Protein AF-A0A6B3DTE7-F1 (afdb_monomer)

Solvent-accessible surface area (backbone atoms only — not comparable to full-atom values): 5445 Å² total; per-residue (Å²): 133,76,54,65,75,51,66,94,52,37,52,78,46,76,66,42,66,59,96,55,49,44,90,69,32,19,38,30,40,36,28,44,82,83,69,49,36,31,44,34,39,18,50,38,81,56,91,46,63,89,28,46,38,25,3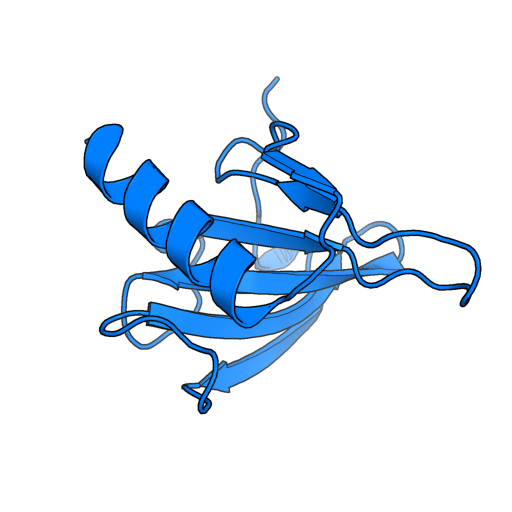5,31,40,54,55,94,45,93,90,50,75,26,39,30,26,38,51,61,57,44,82,70,47,76,51,90,48,68,41,67,48,46,40,54,40,55,54,50,59,69,73,76,112

Sequence (97 aa):
MTAKFLSAHCTINWHGVDDDTPPGHSVAIGTDAFGTVYLWLFKGTQPTDDAFIGSISVPARASELPAAYGPGGGFAGTVTDYATTLARLADRATTEE

Radius of gyration: 12.23 Å; Cα contacts (8 Å, |Δi|>4): 191; chains: 1; bounding box: 31×28×31 Å

Mean predicted aligned error: 5.02 Å

Foldseek 3Di:
DFDADDVVQWDWDWPFDDPLAPPQKGWTWTAGNVGWIKIWIFGHGDDDRVRTQWIWTDDPDPVDFIWIAGRRRHTPGTDPDRSVRNVVSVVVVVVVD

pLDDT: mean 85.88, std 10.91, range [37.56, 94.88]

Structure (mmCIF, N/CA/C/O backbone):
data_AF-A0A6B3DTE7-F1
#
_entry.id   AF-A0A6B3DTE7-F1
#
loop_
_atom_site.group_PDB
_atom_site.id
_atom_site.type_symbol
_atom_site.label_atom_id
_atom_site.label_alt_id
_atom_site.label_comp_id
_atom_site.label_asym_id
_atom_site.label_entity_id
_atom_site.label_seq_id
_atom_site.pdbx_PDB_ins_code
_atom_site.Cartn_x
_atom_site.Cartn_y
_atom_site.Cartn_z
_atom_site.occupancy
_atom_site.B_iso_or_equiv
_atom_site.auth_seq_id
_atom_site.auth_comp_id
_atom_site.auth_asym_id
_atom_site.auth_atom_id
_atom_site.pdbx_PDB_model_num
ATOM 1 N N . MET A 1 1 ? -15.367 -11.571 -10.535 1.00 37.56 1 MET A N 1
ATOM 2 C CA . MET A 1 1 ? -14.890 -11.954 -9.192 1.00 37.56 1 MET A CA 1
ATOM 3 C C . MET A 1 1 ? -13.809 -10.946 -8.847 1.00 37.56 1 MET A C 1
ATOM 5 O O . MET A 1 1 ? -12.843 -10.862 -9.592 1.00 37.56 1 MET A O 1
ATOM 9 N N . THR A 1 2 ? -14.057 -10.070 -7.877 1.00 48.41 2 THR A N 1
ATOM 10 C CA . THR A 1 2 ? -13.153 -8.962 -7.527 1.00 48.41 2 THR A CA 1
ATOM 11 C C . THR A 1 2 ? -11.847 -9.527 -6.971 1.00 48.41 2 THR A C 1
ATOM 13 O O . THR A 1 2 ? -11.892 -10.443 -6.151 1.00 48.41 2 THR A O 1
ATOM 16 N N . ALA A 1 3 ? -10.697 -9.037 -7.434 1.00 53.56 3 ALA A N 1
ATOM 17 C CA . ALA A 1 3 ? -9.406 -9.460 -6.901 1.00 53.56 3 ALA A CA 1
ATOM 18 C C . ALA A 1 3 ? -9.282 -8.949 -5.456 1.00 53.56 3 ALA A C 1
ATOM 20 O O . ALA A 1 3 ? -9.314 -7.742 -5.229 1.00 53.56 3 ALA A O 1
ATOM 21 N N . LYS A 1 4 ? -9.203 -9.862 -4.480 1.00 67.06 4 LYS A N 1
ATOM 22 C CA . LYS A 1 4 ? -9.043 -9.532 -3.056 1.00 67.06 4 LYS A CA 1
ATOM 23 C C . LYS A 1 4 ? -7.604 -9.822 -2.636 1.00 67.06 4 LYS A C 1
ATOM 25 O O . LYS A 1 4 ? -7.064 -10.868 -3.000 1.00 67.06 4 LYS A O 1
ATOM 30 N N . PHE A 1 5 ? -7.004 -8.919 -1.863 1.00 74.81 5 PHE A N 1
ATOM 31 C CA . PHE A 1 5 ? -5.765 -9.217 -1.151 1.00 74.81 5 PHE A CA 1
ATOM 32 C C . PHE A 1 5 ? -5.990 -10.387 -0.182 1.00 74.81 5 PHE A C 1
ATOM 34 O O . PHE A 1 5 ? -6.988 -10.421 0.538 1.00 74.81 5 PHE A O 1
ATOM 41 N N . LEU A 1 6 ? -5.066 -11.347 -0.189 1.00 81.88 6 LEU A N 1
ATOM 42 C CA . LEU A 1 6 ? -5.054 -12.494 0.713 1.00 81.88 6 LEU A CA 1
ATOM 43 C C . LEU A 1 6 ? -3.630 -12.657 1.232 1.00 81.88 6 LEU A C 1
ATOM 45 O O . LEU A 1 6 ? -2.745 -13.067 0.480 1.00 81.88 6 LEU A O 1
ATOM 49 N N . SER A 1 7 ? -3.405 -12.352 2.508 1.00 77.69 7 SER A N 1
ATOM 50 C CA . SER A 1 7 ? -2.075 -12.412 3.130 1.00 77.69 7 SER A CA 1
ATOM 51 C C . SER A 1 7 ? -1.411 -13.781 2.981 1.00 77.69 7 SER A C 1
ATOM 53 O O . SER A 1 7 ? -0.208 -13.856 2.749 1.00 77.69 7 SER A O 1
ATOM 55 N N . ALA A 1 8 ? -2.194 -14.864 3.009 1.00 83.25 8 ALA A N 1
ATOM 56 C CA . ALA A 1 8 ? -1.715 -16.233 2.813 1.00 83.25 8 ALA A CA 1
ATOM 57 C C . ALA A 1 8 ? -1.074 -16.492 1.434 1.00 83.25 8 ALA A C 1
ATOM 59 O O . ALA A 1 8 ? -0.353 -17.472 1.268 1.00 83.25 8 ALA A O 1
ATOM 60 N N . HIS A 1 9 ? -1.344 -15.644 0.439 1.00 84.38 9 HIS A N 1
ATOM 61 C CA . HIS A 1 9 ? -0.791 -15.754 -0.914 1.00 84.38 9 HIS A CA 1
ATOM 62 C C . HIS A 1 9 ? 0.405 -14.824 -1.151 1.00 84.38 9 HIS A C 1
ATOM 64 O O . HIS A 1 9 ? 0.909 -14.752 -2.272 1.00 84.38 9 HIS A O 1
ATOM 70 N N . CYS A 1 10 ? 0.849 -14.110 -0.119 1.00 81.81 10 CYS A N 1
ATOM 71 C CA . CYS A 1 10 ? 1.847 -13.063 -0.227 1.00 81.81 10 CYS A CA 1
ATOM 72 C C . CYS A 1 10 ? 3.047 -13.354 0.676 1.00 81.81 10 CYS A C 1
ATOM 74 O O . CYS A 1 10 ? 2.912 -13.849 1.793 1.00 81.81 10 CYS A O 1
ATOM 76 N N . THR A 1 11 ? 4.237 -12.964 0.226 1.00 84.75 11 THR A N 1
ATOM 77 C CA . THR A 1 11 ? 5.347 -12.731 1.158 1.00 84.75 11 THR A CA 1
ATOM 78 C C . THR A 1 11 ? 5.124 -11.369 1.789 1.00 84.75 11 THR A C 1
ATOM 80 O O . THR A 1 11 ? 5.021 -10.402 1.046 1.00 84.75 11 THR A O 1
ATOM 83 N N . ILE A 1 12 ? 5.057 -11.269 3.116 1.00 79.94 12 ILE A N 1
ATOM 84 C CA . ILE A 1 12 ? 4.853 -9.992 3.814 1.00 79.94 12 ILE A CA 1
ATOM 85 C C . ILE A 1 12 ? 6.057 -9.703 4.703 1.00 79.94 12 ILE A C 1
ATOM 87 O O . ILE A 1 12 ? 6.270 -10.376 5.708 1.00 79.94 12 ILE A O 1
ATOM 91 N N . ASN A 1 13 ? 6.813 -8.665 4.353 1.00 83.69 13 ASN A N 1
ATOM 92 C CA . ASN A 1 13 ? 7.792 -8.050 5.237 1.00 83.69 13 ASN A CA 1
ATOM 93 C C . ASN A 1 13 ? 7.137 -6.813 5.847 1.00 83.69 13 ASN A C 1
ATOM 95 O O . ASN A 1 13 ? 6.895 -5.810 5.174 1.00 83.69 13 ASN A O 1
ATOM 99 N N . TRP A 1 14 ? 6.761 -6.923 7.115 1.00 75.50 14 TRP A N 1
ATOM 100 C CA . TRP A 1 14 ? 6.096 -5.838 7.820 1.00 75.50 14 TRP A CA 1
ATOM 101 C C . TRP A 1 14 ? 7.104 -4.750 8.190 1.00 75.50 14 TRP A C 1
ATOM 103 O O . TRP A 1 14 ? 8.128 -5.037 8.809 1.00 75.50 14 TRP A O 1
ATOM 113 N N . HIS A 1 15 ? 6.799 -3.508 7.815 1.00 76.19 15 HIS A N 1
ATOM 114 C CA . HIS A 1 15 ? 7.655 -2.351 8.078 1.00 76.19 15 HIS A CA 1
ATOM 115 C C . HIS A 1 15 ? 7.125 -1.455 9.203 1.00 76.19 15 HIS A C 1
ATOM 117 O O . HIS A 1 15 ? 7.852 -0.593 9.687 1.00 76.19 15 HIS A O 1
ATOM 123 N N . GLY A 1 16 ? 5.899 -1.687 9.679 1.00 82.94 16 GLY A N 1
ATOM 124 C CA . GLY A 1 16 ? 5.300 -0.862 10.722 1.00 82.94 16 GLY A CA 1
ATOM 125 C C . GLY A 1 16 ? 4.838 0.476 10.162 1.00 82.94 16 GLY A C 1
ATOM 126 O O . GLY A 1 16 ? 3.968 0.509 9.295 1.00 82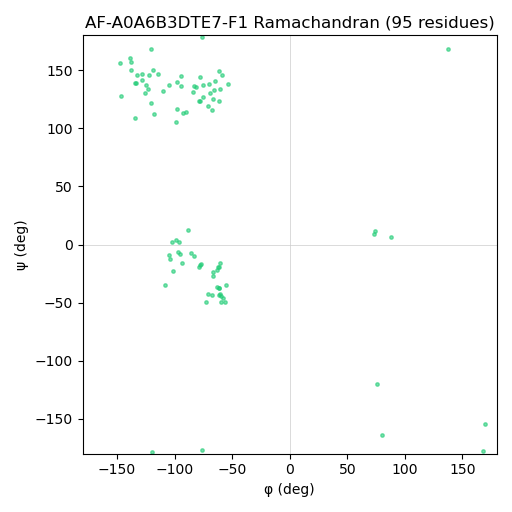.94 16 GLY A O 1
ATOM 127 N N . VAL A 1 17 ? 5.393 1.557 10.700 1.00 83.25 17 VAL A N 1
ATOM 128 C CA . VAL A 1 17 ? 5.075 2.945 10.352 1.00 83.25 17 VAL A CA 1
ATOM 129 C C . VAL A 1 17 ? 6.387 3.632 9.990 1.00 83.25 17 VAL A C 1
ATOM 131 O O . VAL A 1 17 ? 7.353 3.532 10.748 1.00 83.25 17 VAL A O 1
ATOM 134 N N . ASP A 1 18 ? 6.408 4.318 8.854 1.00 83.25 18 ASP A N 1
ATOM 135 C CA . ASP A 1 18 ? 7.496 5.200 8.424 1.00 83.25 18 ASP A CA 1
ATOM 136 C C . ASP A 1 18 ? 6.997 6.645 8.238 1.00 83.25 18 ASP A C 1
ATOM 138 O O . ASP A 1 18 ? 5.830 6.946 8.500 1.00 83.25 18 ASP A O 1
ATOM 142 N N . ASP A 1 19 ? 7.888 7.543 7.811 1.00 84.12 19 ASP A N 1
ATOM 143 C CA . ASP A 1 19 ? 7.591 8.973 7.642 1.00 84.12 19 ASP A CA 1
ATOM 144 C C . ASP A 1 19 ? 6.516 9.250 6.570 1.00 84.12 19 ASP A C 1
ATOM 146 O O . ASP A 1 19 ? 5.855 10.289 6.618 1.00 84.12 19 ASP A O 1
ATOM 150 N N . ASP A 1 20 ? 6.306 8.314 5.638 1.00 85.00 20 ASP A N 1
ATOM 151 C CA . ASP A 1 20 ? 5.338 8.427 4.542 1.00 85.00 20 ASP A CA 1
ATOM 152 C C . ASP A 1 20 ? 4.002 7.730 4.862 1.00 85.00 20 ASP A C 1
ATOM 154 O O . ASP A 1 20 ? 3.033 7.828 4.099 1.00 85.00 20 ASP A O 1
ATOM 158 N N . THR A 1 21 ? 3.929 7.023 5.992 1.00 89.50 21 THR A N 1
ATOM 159 C CA . THR A 1 21 ? 2.751 6.268 6.409 1.00 89.50 21 THR A CA 1
ATOM 160 C C . THR A 1 21 ? 1.683 7.208 6.986 1.00 89.50 21 THR A C 1
ATOM 162 O O . THR A 1 21 ? 1.934 7.908 7.971 1.00 89.50 21 THR A O 1
ATOM 165 N N . PRO A 1 22 ? 0.447 7.209 6.446 1.00 92.31 22 PRO A N 1
ATOM 166 C CA . PRO A 1 22 ? -0.638 8.015 6.993 1.00 92.31 22 PRO A CA 1
ATOM 167 C C . PRO A 1 22 ? -0.942 7.673 8.466 1.00 92.31 22 PRO A C 1
ATOM 169 O O . PRO A 1 22 ? -0.886 6.501 8.852 1.00 92.31 22 PRO A O 1
ATOM 172 N N . PRO A 1 23 ? -1.338 8.650 9.306 1.00 91.25 23 PRO A N 1
ATOM 173 C CA . PRO A 1 23 ? -1.672 8.388 10.703 1.00 91.25 23 PRO A CA 1
ATOM 174 C C . PRO A 1 23 ? -2.725 7.286 10.865 1.00 91.25 23 PRO A C 1
ATOM 176 O O . PRO A 1 23 ? -3.713 7.233 10.132 1.00 91.25 23 PRO A O 1
ATOM 179 N N . GLY A 1 24 ? -2.520 6.403 11.844 1.00 91.88 24 GLY A N 1
ATOM 180 C CA . GLY A 1 24 ? -3.430 5.287 12.115 1.00 91.88 24 GLY A CA 1
ATOM 181 C C . GLY A 1 24 ? -3.355 4.141 11.103 1.00 91.88 24 GLY A C 1
ATOM 182 O O . GLY A 1 24 ? -4.225 3.275 11.139 1.00 91.88 24 GLY A O 1
ATOM 183 N N . HIS A 1 25 ? -2.346 4.125 10.231 1.00 94.31 25 HIS A N 1
ATOM 184 C CA . HIS A 1 25 ? -2.103 3.066 9.257 1.00 94.31 25 HIS A CA 1
ATOM 185 C C . HIS A 1 25 ? -0.732 2.422 9.473 1.00 94.31 25 HIS A C 1
ATOM 187 O O . HIS A 1 25 ? 0.103 2.926 10.224 1.00 94.31 25 HIS A O 1
ATOM 193 N N . SER A 1 26 ? -0.512 1.298 8.805 1.00 93.56 26 SER A N 1
ATOM 194 C CA . SER A 1 26 ? 0.777 0.622 8.726 1.00 93.56 26 SER A CA 1
ATOM 195 C C . SER A 1 26 ? 1.033 0.141 7.309 1.00 93.56 26 SER A C 1
ATOM 197 O O . SER A 1 26 ? 0.104 -0.059 6.520 1.00 93.56 26 SER A O 1
ATOM 199 N N . VAL A 1 27 ? 2.307 -0.053 6.992 1.00 93.75 27 VAL A N 1
ATOM 200 C CA . VAL A 1 27 ? 2.747 -0.524 5.686 1.00 93.75 27 VAL A CA 1
ATOM 201 C C . VAL A 1 27 ? 3.480 -1.855 5.786 1.00 93.75 27 VAL A C 1
ATOM 203 O O . VAL A 1 27 ? 4.130 -2.197 6.782 1.00 93.75 27 VAL A O 1
ATOM 206 N N . ALA A 1 28 ? 3.377 -2.629 4.716 1.00 92.50 28 ALA A N 1
ATOM 207 C CA . ALA A 1 28 ? 4.215 -3.794 4.503 1.00 92.50 28 ALA A CA 1
ATOM 208 C C . ALA A 1 28 ? 4.662 -3.842 3.049 1.00 92.50 28 ALA A C 1
ATOM 210 O O . ALA A 1 28 ? 3.936 -3.405 2.160 1.00 92.50 28 ALA A O 1
ATOM 211 N N . ILE A 1 29 ? 5.840 -4.403 2.807 1.00 92.00 29 ILE A N 1
ATOM 212 C CA . ILE A 1 29 ? 6.327 -4.652 1.457 1.00 92.00 29 ILE A CA 1
ATOM 213 C C . ILE A 1 29 ? 6.439 -6.149 1.239 1.00 92.00 29 ILE A C 1
ATOM 215 O O . ILE A 1 29 ? 6.790 -6.917 2.138 1.00 92.00 29 ILE A O 1
ATOM 219 N N . GLY A 1 30 ? 6.203 -6.576 0.017 1.00 90.88 30 GLY A N 1
ATOM 220 C CA . GLY A 1 30 ? 6.549 -7.924 -0.364 1.00 90.88 30 GLY A CA 1
ATOM 221 C C . GLY A 1 30 ? 5.969 -8.289 -1.699 1.00 90.88 30 GLY A C 1
ATOM 222 O O . GLY A 1 30 ? 5.769 -7.425 -2.544 1.00 90.88 30 GLY A O 1
ATOM 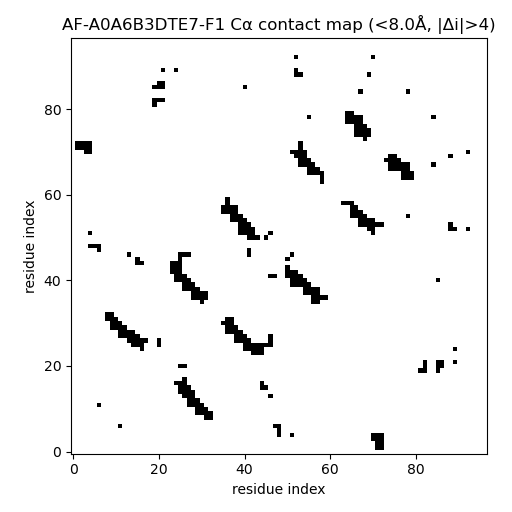223 N N . THR A 1 31 ? 5.762 -9.578 -1.906 1.00 91.44 31 THR A N 1
ATOM 224 C CA . THR A 1 31 ? 5.506 -10.127 -3.232 1.00 91.44 31 THR A CA 1
ATOM 225 C C . THR A 1 31 ? 4.190 -10.879 -3.239 1.00 91.44 31 THR A C 1
ATOM 227 O O . THR A 1 31 ? 3.929 -11.656 -2.320 1.00 91.44 31 THR A O 1
ATOM 230 N N . ASP A 1 32 ? 3.367 -10.643 -4.258 1.00 87.69 32 ASP A N 1
ATOM 231 C CA . ASP A 1 32 ? 2.129 -11.390 -4.469 1.00 87.69 32 ASP A CA 1
ATOM 232 C C . ASP A 1 32 ? 2.385 -12.801 -5.036 1.00 87.69 32 ASP A C 1
ATOM 234 O O . ASP A 1 32 ? 3.519 -13.192 -5.331 1.00 87.69 32 ASP A O 1
ATOM 238 N N . ALA A 1 33 ? 1.314 -13.572 -5.236 1.00 84.62 33 ALA A N 1
ATOM 239 C CA . ALA A 1 33 ? 1.384 -14.925 -5.793 1.00 84.62 33 ALA A CA 1
ATOM 240 C C . ALA A 1 33 ? 1.984 -15.001 -7.211 1.00 84.62 33 ALA A C 1
ATOM 242 O O . ALA A 1 33 ? 2.348 -16.087 -7.664 1.00 84.62 33 ALA A O 1
ATOM 243 N N . PHE A 1 34 ? 2.074 -13.875 -7.922 1.00 85.69 34 PHE A N 1
ATOM 244 C CA . PHE A 1 34 ? 2.579 -13.791 -9.290 1.00 85.69 34 PHE A CA 1
ATOM 245 C C . PHE A 1 34 ? 4.012 -13.256 -9.365 1.00 85.69 34 PHE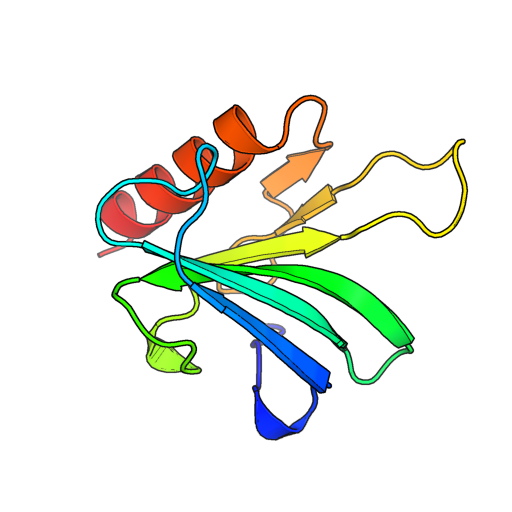 A C 1
ATOM 247 O O . PHE A 1 34 ? 4.554 -13.124 -10.462 1.00 85.69 34 PHE A O 1
ATOM 254 N N . GLY A 1 35 ? 4.648 -12.970 -8.226 1.00 85.25 35 GLY A N 1
ATOM 255 C CA . GLY A 1 35 ? 6.011 -12.448 -8.197 1.00 85.25 35 GLY A CA 1
ATOM 256 C C . GLY A 1 35 ? 6.098 -10.921 -8.287 1.00 85.25 35 GLY A C 1
ATOM 257 O O . GLY A 1 35 ? 7.204 -10.389 -8.366 1.00 85.25 35 GLY A O 1
ATOM 258 N N . THR A 1 36 ? 4.973 -10.203 -8.253 1.00 88.62 36 THR A N 1
ATOM 259 C CA . THR A 1 36 ? 4.958 -8.735 -8.317 1.00 88.62 36 THR A CA 1
ATOM 260 C C . THR A 1 36 ? 5.177 -8.147 -6.933 1.00 88.62 36 THR A C 1
ATOM 262 O O . THR A 1 36 ? 4.521 -8.548 -5.970 1.00 88.62 36 THR A O 1
ATOM 265 N N . VAL A 1 37 ? 6.095 -7.185 -6.826 1.00 92.44 37 VAL A N 1
ATOM 266 C CA . VAL A 1 37 ? 6.369 -6.494 -5.565 1.00 92.44 37 VAL A CA 1
ATOM 267 C C . VAL A 1 37 ? 5.338 -5.392 -5.340 1.00 92.44 37 VAL A C 1
ATOM 269 O O . VAL A 1 37 ? 5.046 -4.612 -6.245 1.00 92.44 37 VAL A O 1
ATOM 272 N N . TYR A 1 38 ? 4.822 -5.300 -4.121 1.00 93.31 38 TYR A N 1
ATOM 273 C CA . TYR A 1 38 ? 3.885 -4.270 -3.698 1.00 93.31 38 TYR A CA 1
ATOM 274 C C . TYR A 1 38 ? 4.301 -3.655 -2.369 1.00 93.31 38 TYR A C 1
ATOM 276 O O . TYR A 1 38 ? 4.795 -4.346 -1.479 1.00 93.31 38 TYR A O 1
ATOM 284 N N . LEU A 1 39 ? 4.020 -2.361 -2.238 1.00 93.50 39 LEU A N 1
ATOM 285 C CA . LEU A 1 39 ? 3.850 -1.681 -0.963 1.00 93.50 39 LEU A CA 1
ATOM 286 C C . LEU A 1 39 ? 2.359 -1.711 -0.614 1.00 93.50 39 LEU A C 1
ATOM 288 O O . LEU A 1 39 ? 1.545 -1.110 -1.314 1.00 93.50 39 LEU A O 1
ATOM 292 N N . TRP A 1 40 ? 1.992 -2.427 0.439 1.00 93.44 40 TRP A N 1
ATOM 293 C CA . TRP A 1 40 ? 0.622 -2.551 0.925 1.00 93.44 40 TRP A CA 1
ATOM 294 C C . TRP A 1 40 ? 0.366 -1.592 2.081 1.00 93.44 40 TRP A C 1
ATOM 296 O O . TRP A 1 40 ? 1.211 -1.443 2.963 1.00 93.44 40 TRP A O 1
ATOM 306 N N . LEU A 1 41 ? -0.822 -0.993 2.086 1.00 94.75 41 LEU A N 1
ATOM 307 C CA . LEU A 1 41 ? -1.312 -0.108 3.132 1.00 94.75 41 LEU A CA 1
ATOM 308 C C . LEU A 1 41 ? -2.437 -0.796 3.907 1.00 94.75 41 LEU A C 1
ATOM 310 O O . LEU A 1 41 ? -3.382 -1.321 3.310 1.00 94.75 41 LEU A O 1
ATOM 314 N N . PHE A 1 42 ? -2.350 -0.743 5.233 1.00 93.69 42 PHE A N 1
ATOM 315 C CA . PHE A 1 42 ? -3.319 -1.331 6.150 1.00 93.69 42 PHE A CA 1
ATOM 316 C C . PHE A 1 42 ? -3.794 -0.306 7.180 1.00 93.69 42 PHE A C 1
ATOM 318 O O . PHE A 1 42 ? -3.018 0.537 7.624 1.00 93.69 42 PHE A O 1
ATOM 325 N N . LYS A 1 43 ? -5.055 -0.394 7.603 1.00 93.94 43 LYS A N 1
ATOM 326 C CA . LYS A 1 43 ? -5.600 0.354 8.744 1.00 93.94 43 LYS A CA 1
ATOM 327 C C . LYS A 1 43 ? -5.104 -0.267 10.051 1.00 93.94 43 LYS A C 1
ATOM 329 O O . LYS A 1 43 ? -5.116 -1.481 10.226 1.00 93.94 43 LYS A O 1
ATOM 334 N N . GLY A 1 44 ? -4.704 0.565 11.002 1.00 90.94 44 GLY A N 1
ATOM 335 C CA . GLY A 1 44 ? -4.150 0.132 12.280 1.00 90.94 44 GLY A CA 1
ATOM 336 C C . GLY A 1 44 ? -2.676 -0.263 12.199 1.00 90.94 44 GLY A C 1
ATOM 337 O O . GLY A 1 44 ? -1.959 0.084 11.264 1.00 90.94 44 GLY A O 1
ATOM 338 N N . THR A 1 45 ? -2.208 -0.968 13.225 1.00 86.75 45 THR A N 1
ATOM 339 C CA . THR A 1 45 ? -0.778 -1.214 13.452 1.00 86.75 45 THR A CA 1
ATOM 340 C C . THR A 1 45 ? -0.270 -2.537 12.892 1.00 86.75 45 THR A C 1
ATOM 342 O O . THR A 1 45 ? 0.934 -2.755 12.924 1.00 86.75 45 THR A O 1
ATOM 345 N N . GLN A 1 46 ? -1.138 -3.426 12.403 1.00 84.94 46 GLN A N 1
ATOM 346 C CA . GLN A 1 46 ? -0.748 -4.766 11.963 1.00 84.94 46 GLN A CA 1
ATOM 347 C C . GLN A 1 46 ? -1.386 -5.119 10.611 1.00 84.94 46 GLN A C 1
ATOM 349 O O . GLN A 1 46 ? -2.577 -4.862 10.426 1.00 84.94 46 GLN A O 1
ATOM 354 N N . PRO A 1 47 ? -0.642 -5.761 9.689 1.00 87.25 47 PRO A N 1
ATOM 355 C CA . PRO A 1 47 ? -1.196 -6.217 8.422 1.00 87.25 47 PRO A CA 1
ATOM 356 C C . PRO A 1 47 ? -2.139 -7.408 8.634 1.00 87.25 47 PRO A C 1
ATOM 358 O O . PRO A 1 47 ? -1.725 -8.470 9.103 1.00 87.25 47 PRO A O 1
ATOM 361 N N . THR A 1 48 ? -3.405 -7.238 8.261 1.00 87.62 48 THR A N 1
ATOM 362 C CA . THR A 1 48 ? -4.417 -8.301 8.189 1.00 87.62 48 THR A CA 1
ATOM 363 C C . THR A 1 48 ? -5.264 -8.115 6.932 1.00 87.62 48 THR A C 1
ATOM 365 O O . THR A 1 48 ? -5.308 -7.024 6.363 1.00 87.62 48 THR A O 1
ATOM 368 N N . ASP A 1 49 ? -5.949 -9.171 6.491 1.00 88.56 49 ASP A N 1
ATOM 369 C CA . ASP A 1 49 ? -6.786 -9.114 5.285 1.00 88.56 49 ASP A CA 1
ATOM 370 C C . ASP A 1 49 ? -7.925 -8.088 5.412 1.00 88.56 49 ASP A C 1
ATOM 372 O O . ASP A 1 49 ? -8.230 -7.390 4.448 1.00 88.56 49 ASP A O 1
ATOM 376 N N . ASP A 1 50 ? -8.527 -7.968 6.599 1.00 88.75 50 ASP A N 1
ATOM 377 C CA . ASP A 1 50 ? -9.630 -7.030 6.863 1.00 88.75 50 ASP A CA 1
ATOM 378 C C . ASP A 1 50 ? -9.146 -5.591 7.081 1.00 88.75 50 ASP A C 1
ATOM 380 O O . ASP A 1 50 ? -9.916 -4.643 6.954 1.00 88.75 50 ASP A O 1
ATOM 384 N N . ALA A 1 51 ? -7.862 -5.419 7.395 1.00 90.75 51 ALA A N 1
ATOM 385 C CA . ALA A 1 51 ? -7.239 -4.112 7.512 1.00 90.75 51 ALA A CA 1
ATOM 386 C C . ALA A 1 51 ? -6.741 -3.572 6.166 1.00 90.75 51 ALA A C 1
ATOM 388 O O . ALA A 1 51 ? -6.281 -2.437 6.127 1.00 90.75 51 ALA A O 1
ATOM 389 N N . PHE A 1 52 ? -6.774 -4.351 5.080 1.00 91.94 52 PHE A N 1
ATOM 390 C CA . PHE A 1 52 ? -6.204 -3.945 3.797 1.00 91.94 52 PHE A CA 1
ATOM 391 C C . PHE A 1 52 ? -6.958 -2.766 3.169 1.00 91.94 52 PHE A C 1
ATOM 393 O O . PHE A 1 52 ? -8.162 -2.831 2.931 1.00 91.94 52 PHE A O 1
ATOM 400 N N . ILE A 1 53 ? -6.218 -1.704 2.848 1.00 93.50 53 ILE A N 1
ATOM 401 C CA . ILE A 1 53 ? -6.749 -0.456 2.285 1.00 93.50 53 ILE A CA 1
ATOM 402 C C . ILE A 1 53 ? -6.381 -0.302 0.815 1.00 93.50 53 ILE A C 1
ATOM 404 O O . ILE A 1 53 ? -7.151 0.229 0.018 1.00 93.50 53 ILE A O 1
ATOM 408 N N . GLY A 1 54 ? -5.201 -0.766 0.428 1.00 94.12 54 GLY A N 1
ATOM 409 C CA . GLY A 1 54 ? -4.740 -0.622 -0.938 1.00 94.12 54 GLY A CA 1
ATOM 410 C C . GLY A 1 54 ? -3.273 -0.956 -1.083 1.00 94.12 54 GLY A C 1
ATOM 411 O O . GLY A 1 54 ? -2.592 -1.361 -0.141 1.00 94.12 54 GLY A O 1
ATOM 412 N N . SER A 1 55 ? -2.783 -0.804 -2.302 1.00 94.44 55 SER A N 1
ATOM 413 C CA . SER A 1 55 ? -1.418 -1.174 -2.638 1.00 94.44 55 SER A CA 1
ATOM 414 C C . SER A 1 55 ? -0.835 -0.277 -3.709 1.00 94.44 55 SER A C 1
ATOM 416 O O . SER A 1 55 ? -1.568 0.304 -4.505 1.00 94.44 55 SER A O 1
ATOM 418 N N . ILE A 1 56 ? 0.487 -0.197 -3.743 1.00 94.88 56 ILE A N 1
ATOM 419 C CA . ILE A 1 56 ? 1.252 0.409 -4.822 1.00 94.88 56 ILE A CA 1
ATOM 420 C C . ILE A 1 56 ? 2.169 -0.670 -5.386 1.00 94.88 56 ILE A C 1
ATOM 422 O O . ILE A 1 56 ? 2.968 -1.244 -4.647 1.00 94.88 56 ILE A O 1
ATOM 426 N N . SER A 1 57 ? 2.059 -0.968 -6.679 1.00 93.69 57 SER A N 1
ATOM 427 C CA . SER A 1 57 ? 2.985 -1.883 -7.347 1.00 93.69 57 SER A CA 1
ATOM 428 C C . SER A 1 57 ? 4.356 -1.236 -7.442 1.00 93.69 57 SER A C 1
ATOM 430 O O . SER A 1 57 ? 4.466 -0.120 -7.950 1.00 93.69 57 SER A O 1
ATOM 432 N N . VAL A 1 58 ? 5.400 -1.948 -7.045 1.00 90.25 58 VAL A N 1
ATOM 433 C CA . VAL A 1 58 ? 6.781 -1.509 -7.217 1.00 90.25 58 VAL A CA 1
ATOM 434 C C . VAL A 1 58 ? 7.275 -2.024 -8.575 1.00 90.25 58 VAL A C 1
ATOM 436 O O . VAL A 1 58 ? 7.357 -3.239 -8.768 1.00 90.25 58 VAL A O 1
ATOM 439 N N . PRO A 1 59 ? 7.565 -1.137 -9.542 1.00 87.81 59 PRO A N 1
ATOM 440 C CA . PRO A 1 59 ? 7.954 -1.543 -10.886 1.00 87.81 59 PRO A CA 1
ATOM 441 C C . PRO A 1 59 ? 9.294 -2.285 -10.882 1.00 87.81 59 PRO A C 1
ATOM 443 O O . PRO A 1 59 ? 10.2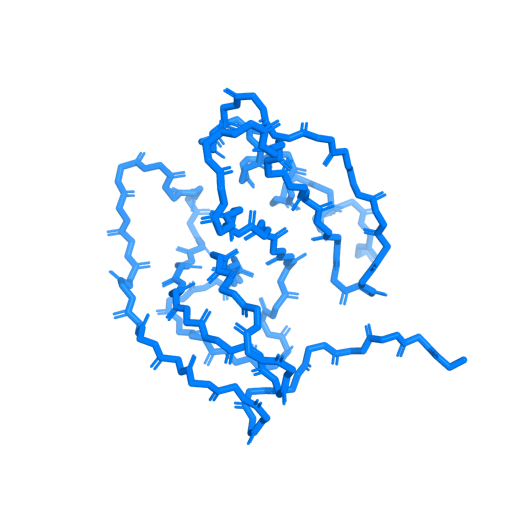38 -1.898 -10.194 1.00 87.81 59 PRO A O 1
ATOM 446 N N . ALA A 1 60 ? 9.400 -3.333 -11.702 1.00 85.44 60 ALA A N 1
ATOM 447 C CA . ALA A 1 60 ? 10.629 -4.120 -11.828 1.00 85.44 60 ALA A CA 1
ATOM 448 C C . ALA A 1 60 ? 11.694 -3.418 -12.690 1.00 85.44 60 ALA A C 1
ATOM 450 O O . ALA A 1 60 ? 12.870 -3.784 -12.669 1.00 85.44 60 ALA A O 1
ATOM 451 N N . ARG A 1 61 ? 11.281 -2.425 -13.486 1.00 87.25 61 ARG A N 1
ATOM 452 C CA . ARG A 1 61 ? 12.136 -1.669 -14.405 1.00 87.25 61 ARG A CA 1
ATOM 453 C C . ARG A 1 61 ? 11.960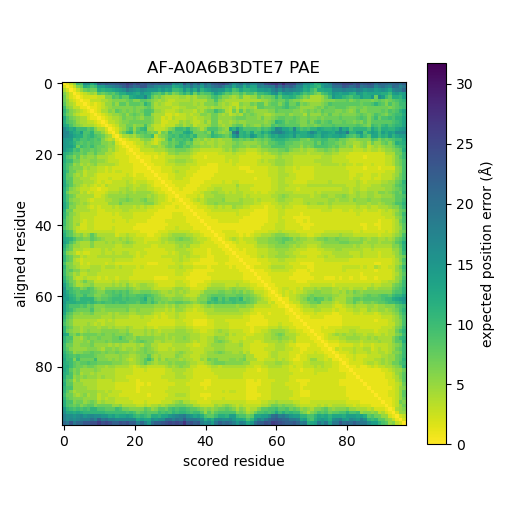 -0.176 -14.169 1.00 87.25 61 ARG A C 1
ATOM 455 O O . ARG A 1 61 ? 10.844 0.299 -14.017 1.00 87.25 61 ARG A O 1
ATOM 462 N N . ALA A 1 62 ? 13.051 0.582 -14.248 1.00 79.88 62 ALA A N 1
ATOM 463 C CA . ALA A 1 62 ? 13.033 2.031 -14.020 1.00 79.88 62 ALA A CA 1
ATOM 464 C C . ALA A 1 62 ? 12.161 2.827 -15.017 1.00 79.88 62 ALA A C 1
ATOM 466 O O . ALA A 1 62 ? 11.803 3.966 -14.741 1.00 79.88 62 ALA A O 1
ATOM 467 N N . SER A 1 63 ? 11.832 2.255 -16.180 1.00 86.88 63 SER A N 1
ATOM 468 C CA . SER A 1 63 ? 10.961 2.880 -17.186 1.00 86.88 63 SER A CA 1
ATOM 469 C C . SER A 1 63 ? 9.466 2.702 -16.909 1.00 86.88 63 SER A C 1
ATOM 471 O O . SER A 1 63 ? 8.647 3.272 -17.626 1.00 86.88 63 SER A O 1
ATOM 473 N N . GLU A 1 64 ? 9.100 1.861 -15.943 1.00 88.06 64 GLU A N 1
ATOM 474 C CA . GLU A 1 64 ? 7.711 1.587 -15.590 1.00 88.06 64 GLU A CA 1
ATOM 475 C C . GLU A 1 64 ? 7.28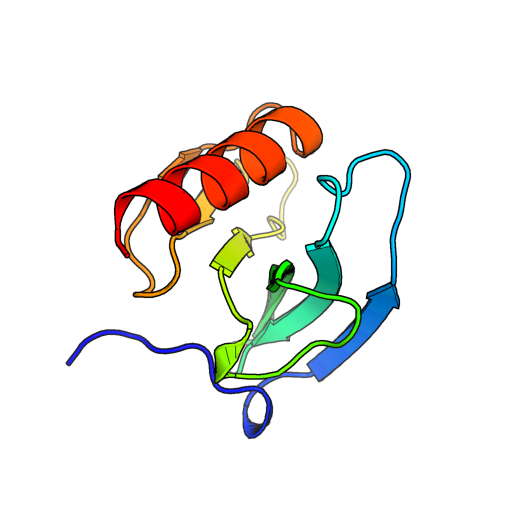1 2.501 -14.445 1.00 88.06 64 GLU A C 1
ATOM 477 O O . GLU A 1 64 ? 8.015 2.702 -13.477 1.00 88.06 64 GLU A O 1
ATOM 482 N N . LEU A 1 65 ? 6.079 3.064 -14.559 1.00 90.69 65 LEU A N 1
ATOM 483 C CA . LEU A 1 65 ? 5.501 3.859 -13.485 1.00 90.69 65 LEU A CA 1
ATOM 484 C C . LEU A 1 65 ? 4.827 2.930 -12.468 1.00 90.69 65 LEU A C 1
ATOM 486 O O . LEU A 1 65 ? 4.091 2.028 -12.878 1.00 90.69 65 LEU A O 1
ATOM 490 N N . PRO A 1 66 ? 5.018 3.159 -11.157 1.00 93.44 66 PRO A N 1
ATOM 491 C CA . PRO A 1 66 ? 4.244 2.463 -10.145 1.00 93.44 66 PRO A CA 1
ATOM 492 C C . PRO A 1 66 ? 2.750 2.785 -10.308 1.00 93.44 66 PRO A C 1
ATOM 494 O O . PRO A 1 66 ? 2.370 3.875 -10.746 1.00 93.44 66 PRO A O 1
ATOM 497 N N . ALA A 1 67 ? 1.888 1.839 -9.948 1.00 94.50 67 ALA A N 1
ATOM 498 C CA . ALA A 1 67 ? 0.440 1.972 -10.020 1.00 94.50 67 ALA A CA 1
ATOM 499 C C . ALA A 1 67 ? -0.177 1.685 -8.654 1.00 94.50 67 ALA A C 1
ATOM 501 O O . ALA A 1 67 ? 0.222 0.747 -7.969 1.00 94.50 67 ALA A O 1
ATOM 502 N N . ALA A 1 68 ? -1.151 2.500 -8.270 1.00 94.81 68 ALA A N 1
ATOM 503 C CA . ALA A 1 68 ? -1.913 2.329 -7.050 1.00 94.81 68 ALA A CA 1
ATOM 504 C C . ALA A 1 68 ? -3.198 1.551 -7.323 1.00 94.81 68 ALA A C 1
ATOM 506 O O . ALA A 1 68 ? -3.849 1.744 -8.354 1.00 94.81 68 ALA A O 1
ATOM 507 N N . TYR A 1 69 ? -3.602 0.737 -6.357 1.00 92.75 69 TYR A N 1
ATOM 508 C CA . TYR A 1 69 ? -4.822 -0.054 -6.388 1.00 92.75 69 TYR A CA 1
ATOM 509 C C . TYR A 1 69 ? -5.565 0.076 -5.061 1.00 92.75 69 TYR A C 1
ATOM 511 O O . TYR A 1 69 ? -4.946 0.071 -3.996 1.00 92.75 69 TYR A O 1
ATOM 519 N N . GLY A 1 70 ? -6.889 0.191 -5.133 1.00 91.50 70 GLY A N 1
ATOM 520 C CA . GLY A 1 70 ? -7.765 0.213 -3.961 1.00 91.50 70 GLY A CA 1
ATOM 521 C C . GLY A 1 70 ? -7.984 -1.176 -3.341 1.00 91.50 70 GLY A C 1
ATOM 522 O O . GLY A 1 70 ? -7.453 -2.174 -3.841 1.00 91.50 70 GLY A O 1
ATOM 523 N N . PRO A 1 71 ? -8.825 -1.275 -2.299 1.00 88.50 71 PRO A N 1
ATOM 524 C CA . PRO A 1 71 ? -8.989 -2.499 -1.509 1.00 88.50 71 PRO A CA 1
ATOM 525 C C . PRO A 1 71 ? -9.624 -3.650 -2.310 1.00 88.50 71 PRO A C 1
ATOM 527 O O . PRO A 1 71 ? -9.343 -4.821 -2.065 1.00 88.50 71 PRO A O 1
ATOM 530 N N . GLY A 1 72 ? -10.429 -3.325 -3.328 1.00 84.12 72 GLY A N 1
ATOM 531 C CA . GLY A 1 72 ? -10.984 -4.284 -4.292 1.00 84.12 72 GLY A CA 1
ATOM 532 C C . GLY A 1 72 ? -10.099 -4.560 -5.517 1.00 84.12 72 GLY A C 1
ATOM 533 O O . GLY A 1 72 ? -10.597 -5.070 -6.519 1.00 84.12 72 GLY A O 1
ATOM 534 N N . GLY A 1 73 ? -8.831 -4.137 -5.512 1.00 82.81 73 GLY A N 1
ATOM 535 C CA . GLY A 1 73 ? -7.916 -4.301 -6.650 1.00 82.81 73 GLY A CA 1
ATOM 536 C C . GLY A 1 73 ? -8.207 -3.382 -7.845 1.00 82.81 73 GLY A C 1
ATOM 537 O O . GLY A 1 73 ? -7.615 -3.541 -8.910 1.00 82.81 73 GLY A O 1
ATOM 538 N N . GLY A 1 74 ? -9.118 -2.416 -7.694 1.00 86.38 74 GLY A N 1
ATOM 539 C CA . GLY A 1 74 ? -9.414 -1.421 -8.724 1.00 86.38 74 GLY A CA 1
ATOM 540 C C . GLY A 1 74 ? -8.263 -0.429 -8.895 1.00 86.38 74 GLY A C 1
ATOM 541 O O . GLY A 1 74 ? -7.689 0.027 -7.908 1.00 86.38 74 GLY A O 1
ATOM 542 N N . PHE A 1 75 ? -7.939 -0.077 -10.141 1.00 88.94 75 PHE A N 1
ATOM 543 C CA . PHE A 1 75 ? -6.895 0.901 -10.450 1.00 88.94 75 PHE A CA 1
ATOM 544 C C . PHE A 1 75 ? -7.234 2.276 -9.857 1.00 88.94 75 PHE A C 1
ATOM 546 O O . PHE A 1 75 ? -8.277 2.856 -10.158 1.00 88.94 75 PHE A O 1
ATOM 553 N N . ALA A 1 76 ? -6.333 2.802 -9.031 1.00 88.00 76 ALA A N 1
ATOM 554 C CA . ALA A 1 76 ? -6.490 4.068 -8.323 1.00 88.00 76 ALA A CA 1
ATOM 555 C C . ALA A 1 76 ? -5.673 5.219 -8.941 1.00 88.00 76 ALA A C 1
ATOM 557 O O . ALA A 1 76 ? -5.922 6.377 -8.590 1.00 88.00 76 ALA A O 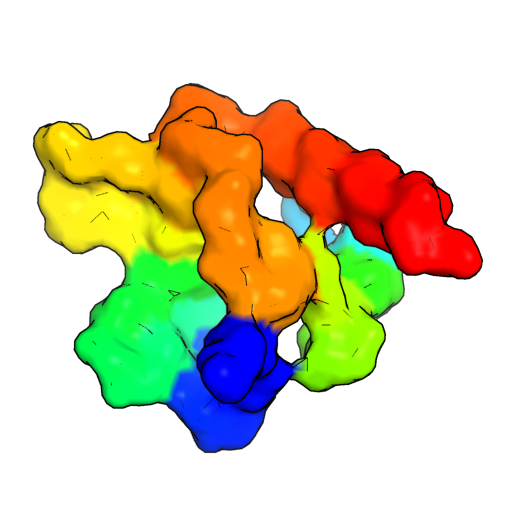1
ATOM 558 N N . GLY A 1 77 ? -4.743 4.914 -9.856 1.00 90.88 77 GLY A N 1
ATOM 559 C CA . GLY A 1 77 ? -3.910 5.884 -10.572 1.00 90.88 77 GLY A CA 1
ATOM 560 C C . GLY A 1 77 ? -2.446 5.453 -10.693 1.00 90.88 77 GLY A C 1
ATOM 561 O O . GLY A 1 77 ? -2.002 4.520 -10.031 1.00 90.88 77 GLY A O 1
ATOM 562 N N . THR A 1 78 ? -1.676 6.150 -11.528 1.00 92.81 78 THR A N 1
ATOM 563 C CA . THR A 1 78 ? -0.207 6.046 -11.538 1.00 92.81 78 THR A CA 1
ATOM 564 C C . THR A 1 78 ? 0.393 6.847 -10.386 1.00 92.81 78 THR A C 1
ATOM 566 O O . THR A 1 78 ? -0.097 7.930 -10.062 1.00 92.81 78 THR A O 1
ATOM 569 N N . VAL A 1 79 ? 1.477 6.346 -9.806 1.00 92.50 79 VAL A N 1
ATOM 570 C CA . VAL A 1 79 ? 2.149 6.929 -8.643 1.00 92.50 79 VAL A CA 1
ATOM 571 C C . VAL A 1 79 ? 3.336 7.760 -9.097 1.00 92.50 79 VAL A C 1
ATOM 573 O O . VAL A 1 79 ? 4.293 7.246 -9.669 1.00 92.50 79 VAL A O 1
ATOM 576 N N . THR A 1 80 ? 3.271 9.058 -8.823 1.00 88.00 80 THR A N 1
ATOM 577 C CA . THR A 1 80 ? 4.399 9.987 -8.989 1.00 88.00 80 THR A CA 1
ATOM 578 C C . THR A 1 80 ? 5.080 10.307 -7.661 1.00 88.00 80 THR A C 1
ATOM 580 O O . THR A 1 80 ? 6.237 10.707 -7.657 1.00 88.00 80 THR A O 1
ATOM 583 N N . ASP A 1 81 ? 4.356 10.136 -6.553 1.00 90.81 81 ASP A N 1
ATOM 584 C CA . ASP A 1 81 ? 4.810 10.353 -5.181 1.00 90.81 81 ASP A CA 1
ATOM 585 C C . ASP A 1 81 ? 4.113 9.344 -4.257 1.00 90.81 81 ASP A C 1
ATOM 587 O O . ASP A 1 81 ? 2.884 9.201 -4.309 1.00 90.81 81 ASP A O 1
ATOM 591 N N . TYR A 1 82 ? 4.889 8.612 -3.457 1.00 89.56 82 TYR A N 1
ATOM 592 C CA . TYR A 1 82 ? 4.372 7.514 -2.637 1.00 89.56 82 TYR A CA 1
ATOM 593 C C . TYR A 1 82 ? 3.556 8.039 -1.455 1.00 89.56 82 TYR A C 1
ATOM 595 O O . TYR A 1 82 ? 2.406 7.627 -1.309 1.00 89.56 82 TYR A O 1
ATOM 603 N N . A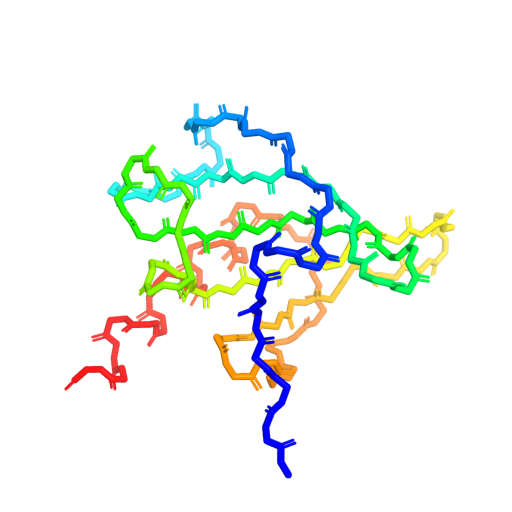LA A 1 83 ? 4.079 9.002 -0.693 1.00 91.19 83 ALA A N 1
ATOM 604 C CA . ALA A 1 83 ? 3.404 9.580 0.470 1.00 91.19 83 ALA A CA 1
ATOM 605 C C . ALA A 1 83 ? 2.024 10.160 0.114 1.00 91.19 83 ALA A C 1
ATOM 607 O O . ALA A 1 83 ? 1.002 9.801 0.704 1.00 91.19 83 ALA A O 1
ATOM 608 N N . THR A 1 84 ? 1.955 10.985 -0.935 1.00 92.88 84 THR A N 1
ATOM 609 C CA . THR A 1 84 ? 0.695 11.571 -1.420 1.00 92.88 84 THR A CA 1
ATOM 610 C C . THR A 1 84 ? -0.289 10.495 -1.876 1.00 92.88 84 THR A C 1
ATOM 612 O O . THR A 1 84 ? -1.500 10.624 -1.690 1.00 92.88 84 THR A O 1
ATOM 615 N N . THR A 1 85 ? 0.208 9.424 -2.496 1.00 94.12 85 THR A N 1
ATOM 616 C CA . THR A 1 85 ? -0.645 8.326 -2.958 1.00 94.12 85 THR A CA 1
ATOM 617 C C . THR A 1 85 ? -1.187 7.508 -1.790 1.00 94.12 85 THR A C 1
ATOM 619 O O . THR A 1 85 ? -2.375 7.190 -1.788 1.00 94.12 85 THR A O 1
ATOM 622 N N . LEU A 1 86 ? -0.362 7.210 -0.783 1.00 93.56 86 LEU A N 1
ATOM 623 C CA . LEU A 1 86 ? -0.792 6.518 0.432 1.00 93.56 86 LEU A CA 1
ATOM 624 C C . LEU A 1 86 ? -1.851 7.328 1.185 1.00 93.56 86 LEU A C 1
ATOM 626 O O . LEU A 1 86 ? -2.881 6.768 1.556 1.00 93.56 86 LEU A O 1
ATOM 630 N N . ALA A 1 87 ? -1.663 8.644 1.322 1.00 93.44 87 ALA A N 1
ATOM 631 C CA . ALA A 1 87 ? -2.663 9.530 1.916 1.00 93.44 87 ALA A CA 1
ATOM 632 C C . ALA A 1 87 ? -4.004 9.467 1.161 1.00 93.44 87 ALA A C 1
ATOM 634 O O . ALA A 1 87 ? -5.052 9.268 1.766 1.00 93.44 87 ALA A O 1
ATOM 635 N N . ARG A 1 88 ? -3.978 9.518 -0.179 1.00 92.12 88 ARG A N 1
ATOM 636 C CA . ARG A 1 88 ? -5.197 9.392 -1.002 1.00 92.12 88 ARG A CA 1
ATOM 637 C C . ARG A 1 88 ? -5.889 8.037 -0.861 1.00 92.12 88 ARG A C 1
ATOM 639 O O . ARG A 1 88 ? -7.114 7.975 -0.952 1.00 92.12 88 ARG A O 1
ATOM 646 N N . LEU A 1 89 ? -5.125 6.953 -0.718 1.00 92.62 89 LEU A N 1
ATOM 647 C CA . LEU A 1 89 ? -5.682 5.617 -0.490 1.00 92.62 89 LEU A CA 1
ATOM 648 C C . LEU A 1 89 ? -6.350 5.534 0.888 1.00 92.62 89 LEU A C 1
ATOM 650 O O . LEU A 1 89 ? -7.471 5.037 0.975 1.00 92.62 89 LEU A O 1
ATOM 654 N N . ALA A 1 90 ? -5.706 6.079 1.925 1.00 92.50 90 ALA A N 1
ATOM 655 C CA . ALA A 1 90 ? -6.277 6.176 3.266 1.00 92.50 90 ALA A CA 1
ATOM 656 C C . ALA A 1 90 ? -7.586 6.989 3.271 1.00 92.50 90 ALA A C 1
ATOM 658 O O . ALA A 1 90 ? -8.608 6.500 3.750 1.00 92.50 90 ALA A O 1
ATOM 659 N N . ASP A 1 91 ? -7.591 8.176 2.657 1.00 90.56 91 ASP A N 1
ATOM 660 C CA . ASP A 1 91 ? -8.774 9.043 2.582 1.00 90.56 91 ASP A CA 1
ATOM 661 C C . ASP A 1 91 ? -9.952 8.352 1.876 1.00 90.56 91 ASP A C 1
ATOM 663 O O . ASP A 1 91 ? -11.089 8.383 2.354 1.00 90.56 91 ASP A O 1
ATOM 667 N N . ARG A 1 92 ? -9.694 7.670 0.752 1.00 82.88 92 ARG A N 1
ATOM 668 C CA . ARG A 1 92 ? -10.737 6.953 -0.000 1.00 82.88 92 ARG A CA 1
ATOM 669 C C . ARG A 1 92 ? -11.402 5.859 0.821 1.00 82.88 92 ARG A C 1
ATOM 671 O O . ARG A 1 92 ? -12.625 5.762 0.799 1.00 82.88 92 ARG A O 1
ATOM 678 N N . ALA A 1 93 ? -10.627 5.087 1.574 1.00 78.12 93 ALA A N 1
ATOM 679 C CA . ALA A 1 93 ? -11.188 4.020 2.391 1.00 78.12 93 ALA A CA 1
ATOM 680 C C . ALA A 1 93 ? -12.073 4.526 3.538 1.00 78.12 93 ALA A C 1
ATOM 682 O O . ALA A 1 93 ? -12.962 3.803 3.967 1.00 78.12 93 ALA A O 1
ATOM 683 N N . THR A 1 94 ? -11.891 5.769 3.997 1.00 73.50 94 THR A N 1
ATOM 684 C CA . THR A 1 94 ? -12.808 6.386 4.976 1.00 73.50 94 THR A CA 1
ATOM 685 C C . THR A 1 94 ? -14.123 6.879 4.369 1.00 73.50 94 THR A C 1
ATOM 687 O O . THR A 1 94 ? -15.073 7.126 5.103 1.00 73.50 94 THR A O 1
ATOM 690 N N . THR A 1 95 ? -14.189 7.040 3.044 1.00 60.72 95 THR A N 1
ATOM 691 C CA . THR A 1 95 ? -15.381 7.546 2.335 1.00 60.72 95 THR A CA 1
ATOM 692 C C . THR A 1 95 ? -16.286 6.412 1.834 1.00 60.72 95 THR A C 1
ATOM 694 O O . THR A 1 95 ? -17.434 6.656 1.472 1.00 60.72 95 THR A O 1
ATOM 697 N N . GLU A 1 96 ? -15.771 5.180 1.785 1.00 53.91 96 GLU A N 1
ATOM 698 C CA . GLU A 1 96 ? -16.492 3.981 1.332 1.00 53.91 96 GLU A CA 1
ATOM 699 C C . GLU A 1 96 ? -17.106 3.150 2.490 1.00 53.91 96 GLU A C 1
ATOM 701 O O . GLU A 1 96 ? -17.731 2.125 2.214 1.00 53.91 96 GLU A O 1
ATOM 706 N N . GLU A 1 97 ? -16.968 3.592 3.754 1.00 44.56 97 GLU A N 1
ATOM 707 C CA . GLU A 1 97 ? -17.718 3.102 4.941 1.00 44.56 97 GLU A CA 1
ATOM 708 C C . GLU A 1 97 ? -19.075 3.818 5.093 1.00 44.56 97 GLU A C 1
ATOM 710 O O . GLU A 1 97 ? -20.066 3.126 5.430 1.00 44.56 97 GLU A O 1
#

Secondary structure (DSSP, 8-state):
------GGGSEEEEEE--TTSPTTEEEEEEE-TTS-EEEEEEESSS--STTEEEEEEE-SSTTSPPEEE-TTS-EEEE-S-HHHHHHHHHHHHHH--